Protein AF-A0A9Q4KWF1-F1 (afdb_monomer_lite)

Sequence (71 aa):
MDLSTLEKYDLQKMYKIYDSWPEIARESYESNQEPIDFGHIDDIVFAGMGGSGAIGDIFSSIYQKQIFMLM

Structure (mmCIF, N/CA/C/O backbone):
data_AF-A0A9Q4KWF1-F1
#
_entry.id   AF-A0A9Q4KWF1-F1
#
loop_
_atom_site.group_PDB
_atom_site.id
_atom_site.type_symbol
_atom_site.label_atom_id
_atom_site.label_alt_id
_atom_site.label_comp_id
_atom_site.label_asym_id
_atom_site.label_entity_id
_atom_site.label_seq_id
_atom_site.pdbx_PDB_ins_code
_atom_site.Cartn_x
_atom_site.Cartn_y
_atom_site.Cartn_z
_atom_site.occupancy
_atom_site.B_iso_or_equiv
_atom_site.auth_seq_id
_atom_site.auth_comp_id
_atom_site.auth_asym_id
_atom_site.auth_atom_id
_atom_site.pdbx_PDB_model_num
ATOM 1 N N . MET A 1 1 ? -2.613 -9.990 -24.575 1.00 80.69 1 MET A N 1
ATOM 2 C CA . MET A 1 1 ? -1.449 -9.107 -24.367 1.00 80.69 1 MET A CA 1
ATOM 3 C C . MET A 1 1 ? -0.284 -10.021 -24.057 1.00 80.69 1 MET A C 1
ATOM 5 O O . MET A 1 1 ? -0.437 -10.853 -23.174 1.00 80.69 1 MET A O 1
ATOM 9 N N . ASP A 1 2 ? 0.786 -9.982 -24.841 1.00 94.12 2 ASP A N 1
ATOM 10 C CA . ASP A 1 2 ? 1.976 -10.792 -24.563 1.00 94.12 2 ASP A CA 1
ATOM 11 C C . ASP A 1 2 ? 2.920 -10.072 -23.588 1.00 94.12 2 ASP A C 1
ATOM 13 O O . ASP A 1 2 ? 2.794 -8.866 -23.349 1.00 94.12 2 ASP A O 1
ATOM 17 N N . LEU A 1 3 ? 3.863 -10.828 -23.019 1.00 93.31 3 LEU A N 1
ATOM 18 C CA . LEU A 1 3 ? 4.834 -10.302 -22.062 1.00 93.31 3 LEU A CA 1
ATOM 19 C C . LEU A 1 3 ? 5.676 -9.175 -22.674 1.00 93.31 3 LEU A C 1
ATOM 21 O O . LEU A 1 3 ? 5.886 -8.158 -22.025 1.00 93.31 3 LEU A O 1
ATOM 25 N N . SER A 1 4 ? 6.077 -9.299 -23.942 1.00 94.75 4 SER A N 1
ATOM 26 C CA . SER A 1 4 ? 6.845 -8.260 -24.639 1.00 94.75 4 SER A CA 1
ATOM 27 C C . SER A 1 4 ? 6.106 -6.924 -24.738 1.00 94.75 4 SER A C 1
ATOM 29 O O . SER A 1 4 ? 6.714 -5.861 -24.633 1.00 94.75 4 SER A O 1
ATOM 31 N N . THR A 1 5 ? 4.786 -6.956 -24.908 1.00 95.69 5 THR A N 1
ATOM 32 C CA . THR A 1 5 ? 3.939 -5.765 -24.942 1.00 95.69 5 THR A CA 1
ATOM 33 C C . THR A 1 5 ? 3.861 -5.136 -23.555 1.00 95.69 5 THR A C 1
ATOM 35 O O . THR A 1 5 ? 3.994 -3.920 -23.436 1.00 95.69 5 THR A O 1
ATOM 38 N N . LEU A 1 6 ? 3.698 -5.943 -22.502 1.00 94.00 6 LEU A N 1
ATOM 39 C CA . LEU A 1 6 ? 3.722 -5.449 -21.124 1.00 94.00 6 LEU A CA 1
ATOM 40 C C . LEU A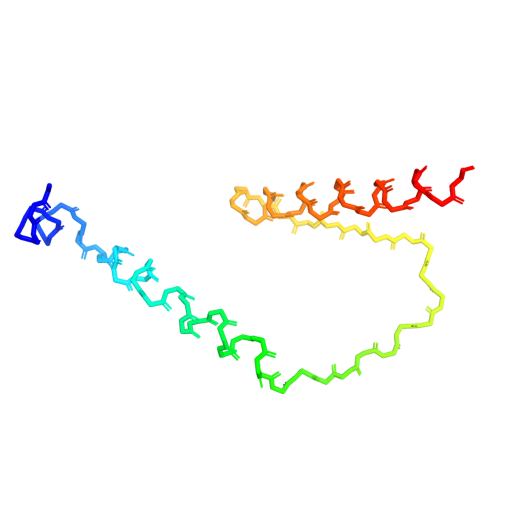 1 6 ? 5.075 -4.826 -20.784 1.00 94.00 6 LEU A C 1
ATOM 42 O O . LEU A 1 6 ? 5.118 -3.690 -20.339 1.00 94.00 6 LEU A O 1
ATOM 46 N N . GLU A 1 7 ? 6.183 -5.499 -21.077 1.00 93.56 7 GLU A N 1
ATOM 47 C CA . GLU A 1 7 ? 7.528 -4.981 -20.803 1.00 93.56 7 GLU A CA 1
ATOM 48 C C . GLU A 1 7 ? 7.850 -3.694 -21.574 1.00 93.56 7 GLU A C 1
ATOM 50 O O . GLU A 1 7 ? 8.623 -2.866 -21.095 1.00 93.56 7 GLU A O 1
ATOM 55 N N . LYS A 1 8 ? 7.236 -3.498 -22.746 1.00 96.00 8 LYS A N 1
ATOM 56 C CA . LYS A 1 8 ? 7.381 -2.275 -23.540 1.00 96.00 8 LYS A CA 1
ATOM 57 C C . LYS A 1 8 ? 6.639 -1.077 -22.941 1.00 96.00 8 LYS A C 1
ATOM 59 O O . LYS A 1 8 ? 7.145 0.039 -23.036 1.00 96.00 8 LYS A O 1
ATOM 64 N N . TYR A 1 9 ? 5.432 -1.275 -22.407 1.00 95.38 9 TYR A N 1
ATOM 65 C CA . TYR A 1 9 ? 4.553 -0.174 -21.984 1.00 95.38 9 TYR A CA 1
ATOM 66 C C . TYR A 1 9 ? 4.476 0.002 -20.463 1.00 95.38 9 TYR A C 1
ATOM 68 O O . TYR A 1 9 ? 4.453 1.131 -19.978 1.00 95.38 9 TYR A O 1
ATOM 76 N N . ASP A 1 10 ? 4.483 -1.088 -19.702 1.00 94.94 10 ASP A N 1
ATOM 77 C CA . ASP A 1 10 ? 4.559 -1.089 -18.243 1.00 94.94 10 ASP A CA 1
ATOM 78 C C . ASP A 1 10 ? 6.026 -1.058 -17.798 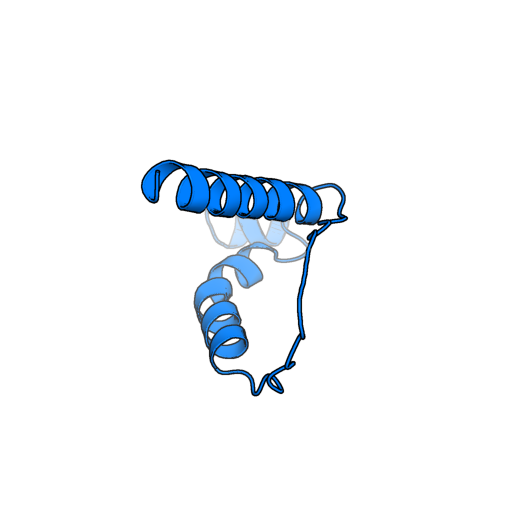1.00 94.94 10 ASP A C 1
ATOM 80 O O . ASP A 1 10 ? 6.595 -2.030 -17.298 1.00 94.94 10 ASP A O 1
ATOM 84 N N . LEU A 1 11 ? 6.660 0.098 -18.009 1.00 95.12 11 LEU A N 1
ATOM 85 C CA . LEU A 1 11 ? 8.073 0.322 -17.683 1.00 95.12 11 LEU A CA 1
ATOM 86 C C . LEU A 1 11 ? 8.375 0.113 -16.191 1.00 95.12 11 LEU A C 1
ATOM 88 O O . LEU A 1 11 ? 9.497 -0.241 -15.829 1.00 95.12 11 L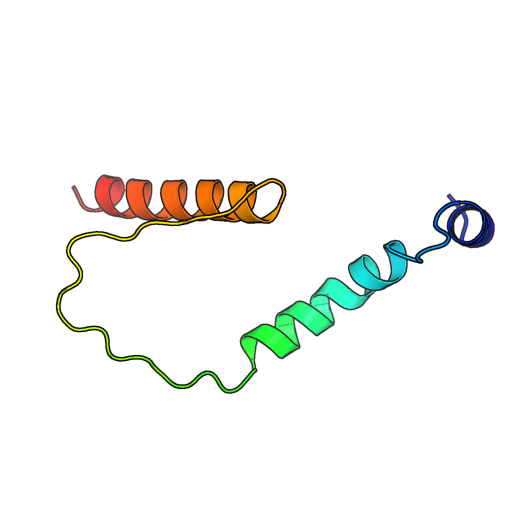EU A O 1
ATOM 92 N N . GLN A 1 12 ? 7.373 0.324 -15.332 1.00 95.44 12 GLN A N 1
ATOM 93 C CA . GLN A 1 12 ? 7.474 0.125 -13.885 1.00 95.44 12 GLN A CA 1
ATOM 94 C C . GLN A 1 12 ? 7.173 -1.316 -13.460 1.00 95.44 12 GLN A C 1
ATOM 96 O O . GLN A 1 12 ? 7.378 -1.659 -12.298 1.00 95.44 12 GLN A O 1
ATOM 101 N N . LYS A 1 13 ? 6.758 -2.175 -14.399 1.00 94.81 13 LYS A N 1
ATOM 102 C CA . LYS A 1 13 ? 6.458 -3.592 -14.180 1.00 94.81 13 LYS A CA 1
ATOM 103 C C . LYS A 1 13 ? 5.407 -3.800 -13.086 1.00 94.81 13 LYS A C 1
ATOM 105 O O . LYS A 1 13 ? 5.523 -4.740 -12.301 1.00 94.81 13 LYS A O 1
ATOM 110 N N . MET A 1 14 ? 4.376 -2.954 -13.043 1.00 95.00 14 MET A N 1
ATOM 111 C CA . MET A 1 14 ? 3.233 -3.122 -12.144 1.00 95.00 14 MET A CA 1
ATOM 112 C C . MET A 1 14 ? 2.618 -4.519 -12.241 1.00 95.00 14 MET A C 1
ATOM 114 O O . MET A 1 14 ? 2.223 -5.063 -11.214 1.00 95.00 14 MET A O 1
ATOM 118 N N . TYR A 1 15 ? 2.570 -5.128 -13.433 1.00 94.06 15 TYR A N 1
ATOM 119 C CA . TYR A 1 15 ? 2.036 -6.486 -13.604 1.00 94.06 15 TYR A CA 1
ATOM 120 C C . TYR A 1 15 ? 2.711 -7.504 -12.672 1.00 94.06 15 TYR A C 1
ATOM 122 O O . TYR A 1 15 ? 2.032 -8.369 -12.136 1.00 94.06 15 TYR A O 1
ATOM 130 N N . LYS A 1 16 ? 4.012 -7.345 -12.385 1.00 95.81 16 LYS A N 1
ATOM 131 C CA . LYS A 1 16 ? 4.736 -8.228 -11.460 1.00 95.81 16 LYS A CA 1
ATOM 132 C C . LYS A 1 16 ? 4.245 -8.097 -10.023 1.00 95.81 16 LYS A C 1
ATOM 134 O O . LYS A 1 16 ? 4.230 -9.081 -9.299 1.00 95.81 16 LYS A O 1
ATOM 139 N N . ILE A 1 17 ? 3.838 -6.896 -9.611 1.00 95.88 17 ILE A N 1
ATOM 140 C CA . ILE A 1 17 ? 3.258 -6.672 -8.281 1.00 95.88 17 ILE A CA 1
ATOM 141 C C . ILE A 1 17 ? 1.899 -7.363 -8.180 1.00 95.88 17 ILE A C 1
ATOM 143 O O . ILE A 1 17 ? 1.611 -7.987 -7.164 1.00 95.88 17 ILE A O 1
ATOM 147 N N . TYR A 1 18 ? 1.089 -7.302 -9.241 1.00 94.94 18 TYR A N 1
ATOM 148 C CA . TYR A 1 18 ? -0.180 -8.028 -9.298 1.00 94.94 18 TYR A CA 1
ATOM 149 C C . TYR A 1 18 ? 0.025 -9.551 -9.306 1.00 94.94 18 TYR A C 1
ATOM 151 O O . TYR A 1 18 ? -0.705 -10.250 -8.606 1.00 94.94 18 TYR A O 1
ATOM 159 N N . ASP A 1 19 ? 1.037 -10.058 -10.018 1.00 96.25 19 ASP A N 1
ATOM 160 C CA . ASP A 1 19 ? 1.401 -11.483 -10.009 1.00 96.25 19 ASP A CA 1
ATOM 161 C C . ASP A 1 19 ? 1.833 -11.950 -8.605 1.00 96.25 19 ASP A C 1
ATOM 163 O O . ASP A 1 19 ? 1.431 -13.024 -8.156 1.00 96.25 19 ASP A O 1
ATOM 167 N N . SER A 1 20 ? 2.601 -11.125 -7.884 1.00 97.94 20 SER A N 1
ATOM 168 C CA . SER A 1 20 ? 3.043 -11.387 -6.506 1.00 97.94 20 SER A CA 1
ATOM 169 C C . SER A 1 20 ? 2.000 -11.041 -5.438 1.00 97.94 20 SER A C 1
ATOM 171 O O . SER A 1 20 ? 2.244 -11.263 -4.253 1.00 97.94 20 SER A O 1
ATOM 173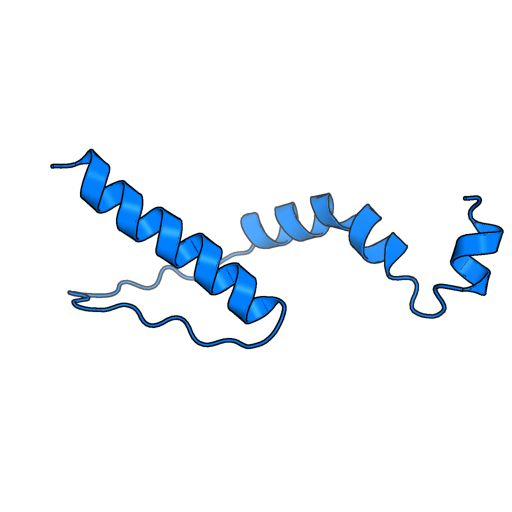 N N . TRP A 1 21 ? 0.823 -10.525 -5.798 1.00 97.44 21 TRP A N 1
ATOM 174 C CA . TRP A 1 21 ? -0.172 -10.086 -4.813 1.00 97.44 21 TRP A CA 1
ATOM 175 C C . TRP A 1 21 ? -0.590 -11.194 -3.825 1.00 97.44 21 TRP A C 1
ATOM 177 O O . TRP A 1 21 ? -0.656 -10.912 -2.628 1.00 97.44 21 TRP A O 1
ATOM 187 N N . PRO A 1 22 ? -0.800 -12.464 -4.233 1.00 98.00 22 PRO A N 1
ATOM 188 C CA . PRO A 1 22 ? -1.118 -13.531 -3.281 1.00 98.00 22 PRO A CA 1
ATOM 189 C C . PRO A 1 22 ? -0.018 -13.780 -2.239 1.00 98.00 22 PRO A C 1
ATOM 191 O O . PRO A 1 22 ? -0.323 -14.120 -1.097 1.00 98.00 22 PRO A O 1
ATOM 194 N N . GLU A 1 23 ? 1.248 -13.618 -2.626 1.00 98.44 23 GLU A N 1
ATOM 195 C CA . GLU A 1 23 ? 2.403 -13.743 -1.734 1.00 98.44 23 GLU A CA 1
ATOM 196 C C . GLU A 1 23 ? 2.446 -12.566 -0.759 1.00 98.44 23 GLU A C 1
ATOM 198 O O . GLU A 1 23 ? 2.395 -12.788 0.446 1.00 98.44 23 GLU A O 1
ATOM 203 N N . ILE A 1 24 ? 2.370 -11.330 -1.267 1.00 97.44 24 ILE A N 1
ATOM 204 C CA . ILE A 1 24 ? 2.325 -10.102 -0.453 1.00 97.44 24 ILE A CA 1
ATOM 205 C C . ILE A 1 24 ? 1.178 -10.157 0.566 1.00 97.44 24 ILE A C 1
ATOM 207 O O . ILE A 1 24 ? 1.341 -9.767 1.723 1.00 97.44 24 ILE A O 1
ATOM 211 N N . ALA A 1 25 ? 0.004 -10.644 0.154 1.00 96.50 25 ALA A N 1
ATOM 212 C CA . ALA A 1 25 ? -1.154 -10.784 1.030 1.00 96.50 25 ALA A CA 1
ATOM 213 C C . ALA A 1 25 ? -0.912 -11.815 2.142 1.00 96.50 25 ALA A C 1
ATOM 215 O O . ALA A 1 25 ? -1.255 -11.552 3.295 1.00 96.50 25 ALA A O 1
ATOM 216 N N . ARG A 1 26 ? -0.305 -12.964 1.815 1.00 97.56 26 ARG A N 1
ATOM 217 C CA . ARG A 1 26 ? 0.047 -13.989 2.805 1.00 97.56 26 ARG A CA 1
ATOM 218 C C . ARG A 1 26 ? 1.094 -13.476 3.783 1.00 97.56 26 ARG A C 1
ATOM 220 O O . ARG A 1 26 ? 0.874 -13.577 4.981 1.00 97.56 26 ARG A O 1
ATOM 227 N N . GLU A 1 27 ? 2.171 -12.877 3.288 1.00 97.44 27 GLU A N 1
ATOM 228 C CA . GLU A 1 27 ? 3.228 -12.304 4.125 1.00 97.44 27 GLU A CA 1
ATOM 229 C C . GLU A 1 27 ? 2.683 -11.219 5.055 1.00 97.44 27 GLU A C 1
ATOM 231 O O . GLU A 1 27 ? 3.023 -11.186 6.232 1.00 97.44 27 GLU A O 1
ATOM 236 N N . SER A 1 28 ? 1.785 -10.364 4.557 1.00 95.31 28 SER A N 1
ATOM 237 C CA . SER A 1 28 ? 1.136 -9.336 5.377 1.00 95.31 28 SER A CA 1
ATOM 238 C C . SER A 1 28 ? 0.247 -9.952 6.459 1.00 95.31 28 SER A C 1
ATOM 240 O O . SER A 1 28 ? 0.250 -9.481 7.593 1.00 95.31 28 SER A O 1
ATOM 242 N N . TYR A 1 29 ? -0.497 -11.011 6.134 1.00 93.62 29 TYR A N 1
ATOM 243 C CA . TYR A 1 29 ? -1.369 -11.701 7.086 1.00 93.62 29 TYR A CA 1
ATOM 244 C C . TYR A 1 29 ? -0.588 -12.475 8.156 1.00 93.62 29 TYR A C 1
ATOM 246 O O . TYR A 1 29 ? -0.965 -12.462 9.323 1.00 93.62 29 TYR A O 1
ATOM 254 N N . GLU A 1 30 ? 0.498 -13.137 7.760 1.00 96.31 30 GLU A N 1
ATOM 255 C CA . GLU A 1 30 ? 1.362 -13.930 8.643 1.00 96.31 30 GLU A CA 1
ATOM 256 C C . GLU A 1 30 ? 2.410 -13.077 9.370 1.00 96.31 30 GLU A C 1
ATOM 258 O O . GLU A 1 30 ? 3.122 -13.581 10.239 1.00 96.31 30 GLU A O 1
ATOM 263 N N . SER A 1 31 ? 2.524 -11.790 9.029 1.00 95.31 31 SER A N 1
ATOM 264 C CA . SER A 1 31 ? 3.449 -10.883 9.698 1.00 95.31 31 SER A CA 1
ATOM 265 C C . SER A 1 31 ? 3.120 -10.771 11.188 1.00 95.31 31 SER A C 1
ATOM 267 O O . SER A 1 31 ? 1.961 -10.660 11.588 1.00 95.31 31 SER A O 1
ATOM 269 N N . ASN A 1 32 ? 4.160 -10.783 12.024 1.00 92.69 32 ASN A N 1
ATOM 270 C CA . ASN A 1 32 ? 3.996 -10.565 13.456 1.00 92.69 32 ASN A CA 1
ATOM 271 C C . ASN A 1 32 ? 3.549 -9.120 13.690 1.00 92.69 32 ASN A C 1
ATOM 273 O O . ASN A 1 32 ? 4.353 -8.191 13.616 1.00 92.69 32 ASN A O 1
ATOM 277 N N . GLN A 1 33 ? 2.259 -8.947 13.957 1.00 88.00 33 GLN A N 1
ATOM 278 C CA . GLN A 1 33 ? 1.676 -7.688 14.393 1.00 88.00 33 GLN A CA 1
ATOM 279 C C . GLN A 1 33 ? 1.530 -7.736 15.910 1.00 88.00 33 GLN A C 1
ATOM 281 O O . GLN A 1 33 ? 0.926 -8.665 16.448 1.00 88.00 33 GLN A O 1
ATOM 286 N N . GLU A 1 34 ? 2.079 -6.742 16.601 1.00 88.00 34 GLU A N 1
ATOM 287 C CA . GLU A 1 34 ? 1.867 -6.609 18.040 1.00 88.00 34 GLU A CA 1
ATOM 288 C C . GLU A 1 34 ? 0.391 -6.272 18.294 1.00 88.00 34 GLU A C 1
ATOM 290 O O . GLU A 1 34 ? -0.110 -5.288 17.733 1.00 88.00 34 GLU A O 1
ATOM 295 N N . PRO A 1 35 ? -0.335 -7.062 19.106 1.00 82.94 35 PRO A N 1
ATOM 296 C CA . PRO A 1 35 ? -1.703 -6.737 19.464 1.00 82.94 35 PRO A CA 1
ATOM 297 C C . PRO A 1 35 ? -1.733 -5.388 20.173 1.00 82.94 35 PRO A C 1
ATOM 299 O O . PRO A 1 35 ? -1.037 -5.177 21.166 1.00 82.94 35 PRO A O 1
ATOM 302 N N . ILE A 1 36 ? -2.562 -4.479 19.674 1.00 85.56 36 ILE A N 1
ATOM 303 C CA . ILE A 1 36 ? -2.831 -3.223 20.361 1.00 85.56 36 ILE A CA 1
ATOM 304 C C . ILE A 1 36 ? -4.124 -3.414 21.143 1.00 85.56 36 ILE A C 1
ATOM 306 O O . ILE A 1 36 ? -5.180 -3.651 20.557 1.00 85.56 36 ILE A O 1
ATOM 310 N N . ASP A 1 37 ? -4.026 -3.326 22.467 1.00 84.56 37 ASP A N 1
ATOM 311 C CA . ASP A 1 37 ? -5.194 -3.256 23.337 1.00 84.56 37 ASP A CA 1
ATOM 312 C C . ASP A 1 37 ? -5.683 -1.809 23.364 1.00 84.56 37 ASP A C 1
ATOM 314 O O . ASP A 1 37 ? -5.140 -0.942 24.056 1.00 84.56 37 ASP A O 1
ATOM 318 N N . PHE A 1 38 ? -6.673 -1.531 22.525 1.00 80.00 38 PHE A N 1
ATOM 319 C CA . PHE A 1 38 ? -7.417 -0.293 22.632 1.00 80.00 38 PHE A CA 1
ATOM 320 C C . PHE A 1 38 ? -8.460 -0.467 23.735 1.00 80.00 38 PHE A C 1
ATOM 322 O O . PHE A 1 38 ? -9.194 -1.451 23.743 1.00 80.00 38 PHE A O 1
ATOM 329 N N . GLY A 1 39 ? -8.539 0.502 24.651 1.00 84.62 39 GLY A N 1
ATOM 330 C CA . GLY A 1 39 ? -9.623 0.568 25.629 1.00 84.62 39 GLY A CA 1
ATOM 331 C C . GLY A 1 39 ? -10.976 0.852 24.963 1.00 84.62 39 GLY A C 1
ATOM 332 O O . GLY A 1 39 ? -11.282 0.391 23.866 1.00 84.62 39 GLY A O 1
ATOM 333 N N . HIS A 1 40 ? -11.819 1.657 25.605 1.00 86.06 40 HIS A N 1
ATOM 334 C CA . HIS A 1 40 ? -13.059 2.079 24.956 1.00 86.06 40 HIS A CA 1
ATOM 335 C C . HIS A 1 40 ? -12.759 2.979 23.744 1.00 86.06 40 HIS A C 1
ATOM 337 O O . HIS A 1 40 ? -12.044 3.971 23.884 1.00 86.06 40 HIS A O 1
ATOM 343 N N . ILE A 1 41 ? -13.292 2.621 22.571 1.00 85.69 41 ILE A N 1
ATOM 344 C CA . ILE A 1 41 ? -13.256 3.444 21.356 1.00 85.69 41 ILE A CA 1
ATOM 345 C C . ILE A 1 41 ? -14.687 3.878 21.050 1.00 85.69 41 ILE A C 1
ATOM 347 O O . ILE A 1 41 ? -15.532 3.032 20.757 1.00 85.69 41 ILE A O 1
ATOM 351 N N . ASP A 1 42 ? -14.927 5.185 21.078 1.00 85.62 42 ASP A N 1
ATOM 352 C CA . ASP A 1 42 ? -16.211 5.777 20.693 1.00 85.62 42 ASP A CA 1
ATOM 353 C C . ASP A 1 42 ? -16.325 5.945 19.168 1.00 85.62 42 ASP A C 1
ATOM 355 O O . ASP A 1 42 ? -17.351 5.617 18.576 1.00 85.62 42 ASP A O 1
ATOM 359 N N . ASP A 1 43 ? -15.244 6.394 18.519 1.00 84.19 43 ASP A N 1
ATOM 360 C CA . ASP A 1 43 ? -15.222 6.743 17.097 1.00 84.19 43 ASP A CA 1
ATOM 361 C C . ASP A 1 43 ? -13.934 6.274 16.405 1.00 84.19 43 ASP A C 1
ATOM 363 O O . ASP A 1 43 ? -12.833 6.360 16.953 1.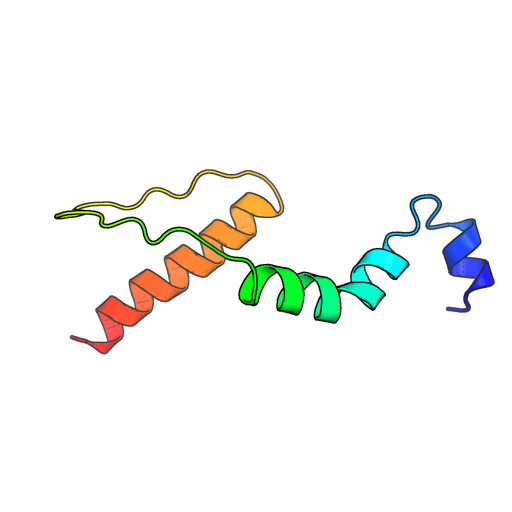00 84.19 43 ASP A O 1
ATOM 367 N N . ILE A 1 44 ? -14.061 5.833 15.149 1.00 85.56 44 ILE A N 1
ATOM 368 C CA . ILE A 1 44 ? -12.937 5.481 14.269 1.00 85.56 44 ILE A CA 1
ATOM 369 C C . ILE A 1 44 ? -12.991 6.375 13.030 1.00 85.56 44 ILE A C 1
ATOM 371 O O . ILE A 1 44 ? -13.984 6.383 12.304 1.00 85.56 44 ILE A O 1
ATOM 375 N N . VAL A 1 45 ? -11.902 7.098 12.756 1.00 88.75 45 VAL A N 1
ATOM 376 C CA . VAL A 1 45 ? -11.770 7.957 11.571 1.00 88.75 45 VAL A CA 1
ATOM 377 C C . VAL A 1 45 ? -10.728 7.373 10.623 1.00 88.75 45 VAL A C 1
ATOM 379 O O . VAL A 1 45 ? -9.558 7.241 10.977 1.00 88.75 45 VAL A O 1
ATOM 382 N N . PHE A 1 46 ? -11.141 7.069 9.393 1.00 89.38 46 PHE A N 1
ATOM 383 C CA . PHE A 1 46 ? -10.237 6.676 8.313 1.00 89.38 46 PHE A CA 1
ATOM 384 C C . PHE A 1 46 ? -9.826 7.914 7.504 1.00 89.38 46 PHE A C 1
ATOM 386 O O . PHE A 1 46 ? -10.683 8.664 7.042 1.00 89.38 46 PHE A O 1
ATOM 393 N N . ALA A 1 47 ? -8.521 8.123 7.309 1.00 92.00 47 ALA A N 1
ATOM 394 C CA . ALA A 1 47 ? -7.984 9.218 6.501 1.00 92.00 47 ALA A CA 1
ATOM 395 C C . ALA A 1 47 ? -7.106 8.672 5.364 1.00 92.00 47 ALA A C 1
ATOM 397 O O . ALA A 1 47 ? -6.187 7.888 5.594 1.00 92.00 47 ALA A O 1
ATOM 398 N N . GLY A 1 48 ? -7.377 9.099 4.131 1.00 91.19 48 GLY A N 1
ATOM 399 C CA . GLY A 1 48 ? -6.653 8.667 2.936 1.00 91.19 48 GLY A CA 1
ATOM 400 C C . GLY A 1 48 ? -7.154 9.383 1.682 1.00 91.19 48 GLY A C 1
ATOM 401 O O . GLY A 1 48 ? -8.233 9.970 1.684 1.00 91.19 48 GLY A O 1
ATOM 402 N N . MET A 1 49 ? -6.369 9.351 0.605 1.00 93.44 49 MET A N 1
ATOM 403 C CA . MET A 1 49 ? -6.729 9.934 -0.694 1.00 93.44 49 MET A CA 1
ATOM 404 C C . MET A 1 49 ? -6.382 8.958 -1.818 1.00 93.44 49 MET A C 1
ATOM 406 O O . MET A 1 49 ? -5.423 8.194 -1.719 1.00 93.44 49 MET A O 1
ATOM 410 N N . GLY A 1 50 ? -7.150 8.982 -2.907 1.00 94.88 50 GLY A N 1
ATOM 411 C CA . GLY A 1 50 ? -6.969 8.029 -4.003 1.00 94.88 50 GLY A CA 1
ATOM 412 C C . GLY A 1 50 ? -7.229 6.592 -3.542 1.00 94.88 50 GLY A C 1
ATOM 413 O O . GLY A 1 50 ? -8.234 6.327 -2.886 1.00 94.88 50 GLY A O 1
ATOM 414 N N . GLY A 1 51 ? -6.320 5.666 -3.863 1.00 92.12 51 GLY A N 1
ATOM 415 C CA . GLY A 1 51 ? -6.492 4.242 -3.549 1.00 92.12 51 GLY A CA 1
ATOM 416 C C . GLY A 1 51 ? -6.643 3.945 -2.053 1.00 92.12 51 GLY A C 1
ATOM 417 O O . GLY A 1 51 ? -7.475 3.124 -1.678 1.00 92.12 51 GLY A O 1
ATOM 418 N N . SER A 1 52 ? -5.909 4.650 -1.186 1.00 90.81 52 SER A N 1
ATOM 419 C CA . SER A 1 52 ? -6.040 4.472 0.267 1.00 90.81 52 SER A CA 1
ATOM 420 C C . SER A 1 52 ? -7.365 5.012 0.808 1.00 90.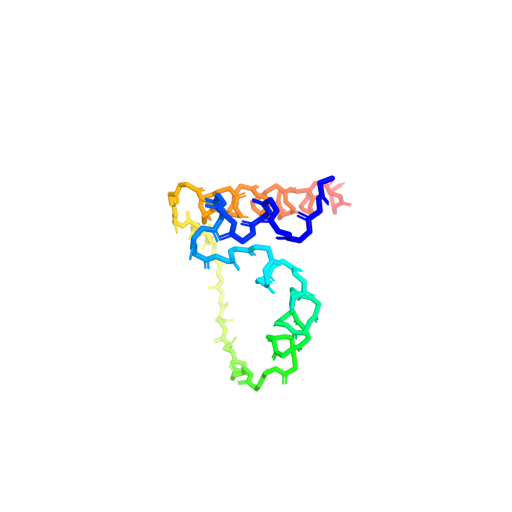81 52 SER A C 1
ATOM 422 O O . SER A 1 52 ? -7.925 4.427 1.731 1.00 90.81 52 SER A O 1
ATOM 424 N N . GLY A 1 53 ? -7.906 6.073 0.199 1.00 93.88 53 GLY A N 1
ATOM 425 C CA . GLY A 1 53 ? -9.248 6.575 0.509 1.00 93.88 53 GLY A CA 1
ATOM 426 C C . GLY A 1 53 ? -10.332 5.560 0.145 1.00 93.88 53 GLY A C 1
ATOM 427 O O . GLY A 1 53 ? -11.176 5.243 0.975 1.00 93.88 53 GLY A O 1
ATOM 428 N N . ALA A 1 54 ? -10.233 4.954 -1.043 1.00 95.12 54 ALA A N 1
ATOM 429 C CA . ALA A 1 54 ? -11.173 3.922 -1.485 1.00 95.12 54 ALA A CA 1
ATOM 430 C C . ALA A 1 54 ? -11.187 2.687 -0.561 1.00 95.12 54 ALA A C 1
ATOM 432 O O . ALA A 1 54 ? -12.239 2.099 -0.323 1.00 95.12 54 ALA A O 1
ATOM 433 N N . ILE A 1 55 ? -10.036 2.302 0.004 1.00 93.44 55 ILE A N 1
ATOM 434 C CA . ILE A 1 55 ? -9.968 1.246 1.027 1.00 93.44 55 ILE A CA 1
ATOM 435 C C . ILE A 1 55 ? -10.729 1.668 2.297 1.00 93.44 55 ILE A C 1
ATOM 437 O O . ILE A 1 55 ? -11.483 0.868 2.852 1.00 93.44 55 ILE A O 1
ATOM 441 N N . GLY A 1 56 ? -10.583 2.924 2.732 1.00 91.38 56 GLY A N 1
ATOM 442 C CA . GLY A 1 56 ? -11.347 3.487 3.850 1.00 91.38 56 GLY A CA 1
ATOM 443 C C . GLY A 1 56 ? -12.863 3.462 3.618 1.00 91.38 56 GLY A C 1
ATOM 444 O O . GLY A 1 56 ? -13.617 3.085 4.518 1.00 91.38 56 GLY A O 1
ATOM 445 N N . ASP A 1 57 ? -13.316 3.768 2.400 1.00 90.06 57 ASP A N 1
ATOM 446 C CA . ASP A 1 57 ? -14.734 3.687 2.020 1.00 90.06 57 ASP A CA 1
ATOM 447 C C . ASP A 1 57 ? -15.272 2.249 2.124 1.00 90.06 57 ASP A C 1
ATOM 449 O O . ASP A 1 57 ? -16.373 2.019 2.628 1.00 90.06 57 ASP A O 1
ATOM 453 N N . ILE A 1 58 ? -14.477 1.253 1.718 1.00 91.88 58 ILE A N 1
ATOM 454 C CA . ILE A 1 58 ? -14.849 -0.163 1.849 1.00 91.88 58 ILE A CA 1
ATOM 455 C C . ILE A 1 58 ? -14.993 -0.542 3.325 1.00 91.88 58 ILE A C 1
ATOM 457 O O . ILE A 1 58 ? -16.029 -1.090 3.710 1.00 91.88 58 ILE A O 1
ATOM 461 N N . PHE A 1 59 ? -14.000 -0.232 4.163 1.00 89.69 59 PHE A N 1
ATOM 462 C CA . PHE A 1 59 ? -14.057 -0.564 5.587 1.00 89.69 59 PHE A CA 1
ATOM 463 C C . PHE A 1 59 ? -15.220 0.129 6.294 1.00 89.69 59 PHE A C 1
ATOM 465 O O . PHE A 1 59 ? -15.982 -0.542 6.993 1.00 89.69 59 PHE A O 1
ATOM 472 N N . SER A 1 60 ? -15.424 1.429 6.065 1.00 88.31 60 SER A N 1
ATOM 473 C CA . SER A 1 60 ? -16.545 2.163 6.665 1.00 88.31 60 SER A CA 1
ATOM 474 C C . SER A 1 60 ? -17.899 1.525 6.320 1.00 88.31 60 SER A C 1
ATOM 476 O O . SER A 1 60 ? -18.740 1.352 7.205 1.00 88.31 60 SER A O 1
ATOM 478 N N . SER A 1 61 ? -18.075 1.049 5.082 1.00 87.50 61 SER A N 1
ATOM 479 C CA . SER A 1 61 ? -19.294 0.349 4.659 1.00 87.50 61 SER A CA 1
ATOM 480 C C . SER A 1 61 ? -19.517 -0.998 5.365 1.00 87.50 61 SER A C 1
ATOM 482 O O . SER A 1 61 ? -20.662 -1.384 5.611 1.00 87.50 61 SER A O 1
ATOM 484 N N . ILE A 1 62 ? -18.445 -1.723 5.710 1.00 86.88 62 ILE A N 1
ATOM 485 C CA . ILE A 1 62 ? -18.520 -3.009 6.421 1.00 86.88 62 ILE A CA 1
ATOM 486 C C . ILE A 1 62 ? -18.914 -2.779 7.882 1.00 86.88 62 ILE A C 1
ATOM 488 O O . ILE A 1 62 ? -19.815 -3.455 8.382 1.00 86.88 62 ILE A O 1
ATOM 492 N N . TYR A 1 63 ? -18.289 -1.808 8.552 1.00 74.31 63 TYR A N 1
ATOM 493 C CA . TYR A 1 63 ? -18.591 -1.478 9.948 1.00 74.31 63 TYR A CA 1
ATOM 494 C C . TYR A 1 63 ? -20.032 -0.984 10.127 1.00 74.31 63 TYR A C 1
ATOM 496 O O . TYR A 1 63 ? -20.734 -1.446 11.025 1.00 74.31 63 TYR A O 1
ATOM 504 N N . GLN A 1 64 ? -20.522 -0.129 9.224 1.00 67.62 64 GLN A N 1
ATOM 505 C CA . GLN A 1 64 ? -21.917 0.325 9.246 1.00 67.62 64 GLN A CA 1
ATOM 506 C C . GLN A 1 64 ? -22.914 -0.829 9.059 1.00 67.62 64 GLN A C 1
ATOM 508 O O . GLN A 1 64 ? -23.961 -0.864 9.707 1.00 67.62 64 GLN A O 1
ATOM 513 N N . LYS A 1 65 ? -22.592 -1.804 8.200 1.00 58.03 65 LYS A N 1
ATOM 514 C CA . LYS A 1 65 ? -23.457 -2.969 7.962 1.00 58.03 65 LYS A CA 1
ATOM 515 C C . LYS A 1 65 ? -23.461 -3.969 9.114 1.00 58.03 65 LYS A C 1
ATOM 517 O O . LYS A 1 65 ? -24.514 -4.540 9.377 1.00 58.03 65 LYS A O 1
ATOM 522 N N . GLN A 1 66 ? -22.338 -4.177 9.808 1.00 55.41 66 GLN A N 1
ATOM 523 C CA . GLN A 1 66 ? -22.320 -5.018 11.014 1.00 55.41 66 GLN A CA 1
ATOM 524 C C . GLN A 1 66 ? -23.256 -4.470 12.096 1.00 55.41 66 GLN A C 1
ATOM 526 O O . GLN A 1 66 ? -23.997 -5.243 12.695 1.00 55.41 66 GLN A O 1
ATOM 531 N N . ILE A 1 67 ? -23.293 -3.146 12.277 1.00 47.25 67 ILE A N 1
ATOM 532 C CA . ILE A 1 67 ? -24.236 -2.482 13.190 1.00 47.25 67 ILE A CA 1
ATOM 533 C C . ILE A 1 67 ? -25.686 -2.714 12.741 1.00 47.25 67 ILE A C 1
ATOM 535 O O . ILE A 1 67 ? -26.528 -3.065 13.560 1.00 47.25 67 ILE A O 1
ATOM 539 N N . PHE A 1 68 ? -25.977 -2.594 11.441 1.00 40.38 68 PHE A N 1
ATOM 540 C CA . PHE A 1 68 ? -27.330 -2.796 10.909 1.00 40.38 68 PHE A CA 1
ATOM 541 C C . PHE A 1 68 ? -27.828 -4.249 11.002 1.00 40.38 68 PHE A C 1
ATOM 543 O O . PHE A 1 68 ? -29.026 -4.470 11.100 1.00 40.38 68 PHE A O 1
ATOM 550 N N . MET A 1 69 ? -26.938 -5.246 10.961 1.00 45.47 69 MET A N 1
ATOM 551 C CA . MET A 1 69 ? -27.318 -6.667 11.020 1.00 45.47 69 MET A CA 1
ATOM 552 C C . MET A 1 69 ? -27.488 -7.199 12.456 1.00 45.47 69 MET A C 1
ATOM 554 O O . MET A 1 69 ? -27.978 -8.311 12.639 1.00 45.47 69 MET A O 1
ATOM 558 N N . LEU A 1 70 ? -27.064 -6.430 13.464 1.00 46.47 70 LEU A N 1
ATOM 559 C CA . LEU A 1 70 ? -27.208 -6.742 14.892 1.00 46.47 70 LEU A CA 1
ATOM 560 C C . LEU A 1 70 ? -28.440 -6.074 15.539 1.00 46.47 70 LEU A C 1
ATOM 562 O O . LEU A 1 70 ? -28.712 -6.341 16.710 1.00 46.47 70 LEU A O 1
ATOM 566 N N . MET A 1 71 ? -29.165 -5.228 14.798 1.00 45.75 71 MET A N 1
ATOM 567 C CA . MET A 1 71 ? -30.435 -4.598 15.193 1.00 45.75 71 MET A CA 1
ATOM 568 C C . MET A 1 71 ? -31.627 -5.322 14.567 1.00 45.75 71 MET A C 1
ATOM 570 O O . MET A 1 71 ? -32.656 -5.443 15.269 1.00 45.75 71 MET A O 1
#

Radius of gyration: 18.45 Å; chains: 1; bounding box: 38×24×51 Å

pLDDT: mean 87.13, std 14.09, range [40.38, 98.44]

Secondary structure (DSSP, 8-state):
--HHHHHHH-TT-HHHHHHTHHHHHHHHHHS-PPPP-------------THHHHHHHHHHHHHHHHHHH--

Foldseek 3Di:
DDPVVCVVPVVVPVVVCVVCVVVVVVCVVPPDDDDDDDDDDPDDDQDDDDPSVVVVVVVVVVVVVVVVVVD